Protein AF-A0A1B6LVT3-F1 (afdb_monomer)

Nearest PDB structures (foldseek):
  4bop-assembly1_B  TM=9.487E-01  e=5.115E-05  Homo sapiens
  3tmp-assembly1_A  TM=9.379E-01  e=9.977E-05  Homo sapiens
  3tmp-assembly4_G  TM=9.006E-01  e=7.985E-05  Homo sapiens
  3tmp-assembly2_C  TM=9.333E-01  e=3.591E-04  Homo sapiens
  3by4-assembly1_A  TM=8.698E-01  e=3.650E-02  Saccharomyces cerevisiae

Sequence (118 aa):
MVPTNKSLREPASRGKIWVKPTDQMDLWLDSQGYYRKHTAKDGSCLYRAISEQIFLAQAFHLDVRRQCAEFAHRHPELLSSVSHCSVDEYVDQMKHPHELGGKVELQVMSLMFRKDFL

Mean predicted aligned error: 9.07 Å

pLDDT: mean 87.95, std 16.6, range [41.78, 98.56]

Radius of gyration: 22.03 Å; Cα contacts (8 Å, |Δi|>4): 99; chains: 1; bounding box: 40×33×84 Å

InterPro domains:
  IPR003323 OTU domain [PF02338] (42-115)
  IPR003323 OTU domain [PS50802] (34-118)
  IPR038765 Papain-like cysteine peptidase superfamily [SSF54001] (27-114)
  IPR049769 Protein ovarian tumor locus, ovarian tumor domain [cd22753] (25-118)
  IPR050704 Peptidase C85-like [PTHR12419] (29-117)

Secondary structure (DSSP, 8-state):
-PPP--------------PPP-SHHHHHHHHTT--PPP--SSTTHHHHHHHHHHHS-GGGHHHHHHHHHHHHHH-GGGGTT--SS-HHHHHHHHHSTTSPP-HHHHHHHHHHHT----

Foldseek 3Di:
DDDDDPDDDDPPDPDPPPDPDPDPVQVVQVVVVHGDDDDDPAQQRVLLVVCCVPPVGSPCSLVLLLLLLVQCLVVVVLVVVVPPDDSVVVSVLSNDSRHHDDDSSQVSSCVSVVHDDD

Structure (mmCIF, N/CA/C/O backbone):
data_AF-A0A1B6LVT3-F1
#
_entry.id   AF-A0A1B6LVT3-F1
#
loop_
_atom_site.group_PDB
_atom_site.id
_atom_site.type_symbol
_atom_site.label_atom_id
_atom_site.label_alt_id
_atom_site.label_comp_id
_atom_site.label_asym_id
_atom_site.label_entity_id
_atom_site.label_seq_id
_atom_site.pdbx_PDB_ins_code
_atom_site.Cartn_x
_atom_site.Cartn_y
_atom_site.Cartn_z
_atom_site.occupancy
_atom_site.B_iso_or_equiv
_atom_site.auth_seq_id
_atom_site.auth_comp_id
_atom_site.auth_asym_id
_atom_site.auth_atom_id
_atom_site.pdbx_PDB_model_num
ATOM 1 N N . MET A 1 1 ? 14.620 -19.045 -65.055 1.00 43.09 1 MET A N 1
ATOM 2 C CA . MET A 1 1 ? 13.458 -19.016 -64.140 1.00 43.09 1 MET A CA 1
ATOM 3 C C . MET A 1 1 ? 13.990 -19.155 -62.722 1.00 43.09 1 MET A C 1
ATOM 5 O O . MET A 1 1 ? 14.715 -20.100 -62.454 1.00 43.09 1 MET A O 1
ATOM 9 N N . VAL A 1 2 ? 13.769 -18.136 -61.892 1.00 41.78 2 VAL A N 1
ATOM 10 C CA . VAL A 1 2 ? 14.407 -17.936 -60.578 1.00 41.78 2 VAL A CA 1
ATOM 11 C C . VAL A 1 2 ? 13.735 -18.821 -59.515 1.00 41.78 2 VAL A C 1
ATOM 13 O O . VAL A 1 2 ? 12.504 -18.845 -59.486 1.00 41.78 2 VAL A O 1
ATOM 16 N N . PRO A 1 3 ? 14.476 -19.514 -58.628 1.00 42.16 3 PRO A N 1
ATOM 17 C CA . PRO A 1 3 ? 13.881 -20.238 -57.511 1.00 42.16 3 PRO A CA 1
ATOM 18 C C . PRO A 1 3 ? 13.391 -19.270 -56.429 1.00 42.16 3 PRO A C 1
ATOM 20 O O . PRO A 1 3 ? 14.093 -18.352 -56.007 1.00 42.16 3 PRO A O 1
ATOM 23 N N . THR A 1 4 ? 12.170 -19.505 -55.965 1.00 49.75 4 THR A N 1
ATOM 24 C CA . THR A 1 4 ? 11.521 -18.838 -54.837 1.00 49.75 4 THR A CA 1
ATOM 25 C C . THR A 1 4 ? 12.261 -19.093 -53.525 1.00 49.75 4 THR A C 1
ATOM 27 O O . THR A 1 4 ? 12.293 -20.226 -53.054 1.00 49.75 4 THR A O 1
ATOM 30 N N . ASN A 1 5 ? 12.755 -18.035 -52.879 1.00 44.59 5 ASN A N 1
ATOM 31 C CA . ASN A 1 5 ? 13.116 -18.063 -51.462 1.00 44.59 5 ASN A CA 1
ATOM 32 C C . ASN A 1 5 ? 12.385 -16.928 -50.728 1.00 44.59 5 ASN A C 1
ATOM 34 O O . ASN A 1 5 ? 12.886 -15.809 -50.618 1.00 44.59 5 ASN A O 1
ATOM 38 N N . LYS A 1 6 ? 11.157 -17.192 -50.265 1.00 52.88 6 LYS A N 1
ATOM 39 C CA . LYS A 1 6 ? 10.498 -16.318 -49.287 1.00 52.88 6 LYS A CA 1
ATOM 40 C C . LYS A 1 6 ? 11.051 -16.683 -47.913 1.00 52.88 6 LYS A C 1
ATOM 42 O O . LYS A 1 6 ? 10.522 -17.564 -47.246 1.00 52.88 6 LYS A O 1
ATOM 47 N N . SER A 1 7 ? 12.125 -15.998 -47.526 1.00 47.47 7 SER A N 1
ATOM 48 C CA . SER A 1 7 ? 12.590 -15.954 -46.140 1.00 47.47 7 SER A CA 1
ATOM 49 C C . SER A 1 7 ? 11.429 -15.498 -45.250 1.00 47.47 7 SER A C 1
ATOM 51 O O . SER A 1 7 ? 10.879 -14.406 -45.430 1.00 47.47 7 SER A O 1
ATOM 53 N N . LEU A 1 8 ? 11.002 -16.381 -44.348 1.00 49.91 8 LEU A N 1
ATOM 54 C CA . LEU A 1 8 ? 10.050 -16.072 -43.290 1.00 49.91 8 LEU A CA 1
ATOM 55 C C . LEU A 1 8 ? 10.692 -14.999 -42.407 1.00 49.91 8 LEU A C 1
ATOM 57 O O . LEU A 1 8 ? 11.721 -15.238 -41.783 1.00 49.91 8 LEU A O 1
ATOM 61 N N . ARG A 1 9 ? 10.107 -13.796 -42.388 1.00 47.72 9 ARG A N 1
ATOM 62 C CA . ARG A 1 9 ? 10.527 -12.729 -41.475 1.00 47.72 9 ARG A CA 1
ATOM 63 C C . ARG A 1 9 ? 10.340 -13.212 -40.039 1.00 47.72 9 ARG A C 1
ATOM 65 O O . ARG A 1 9 ? 9.208 -13.424 -39.610 1.00 47.72 9 ARG A O 1
ATOM 72 N N . GLU A 1 10 ? 11.440 -13.342 -39.310 1.00 52.19 10 GLU A N 1
ATOM 73 C CA . GLU A 1 10 ? 11.423 -13.498 -37.859 1.00 52.19 10 GLU A CA 1
ATOM 74 C C . GLU A 1 10 ? 10.727 -12.281 -37.225 1.00 52.19 10 GLU A C 1
ATOM 76 O O . GLU A 1 10 ? 10.950 -11.142 -37.661 1.00 52.19 10 GLU A O 1
ATOM 81 N N . PRO A 1 11 ? 9.861 -12.471 -36.214 1.00 47.53 11 PRO A N 1
ATOM 82 C CA . PRO A 1 11 ? 9.281 -11.345 -35.509 1.00 47.53 11 PRO A CA 1
ATOM 83 C C . PRO A 1 11 ? 10.399 -10.645 -34.736 1.00 47.53 11 PRO A C 1
ATOM 85 O O . PRO A 1 11 ? 10.991 -11.215 -33.823 1.00 47.53 11 PRO A O 1
ATOM 88 N N . ALA A 1 12 ? 10.684 -9.396 -35.107 1.00 50.50 12 ALA A N 1
ATOM 89 C CA . ALA A 1 12 ? 11.593 -8.536 -34.368 1.00 50.50 12 ALA A CA 1
ATOM 90 C C . ALA A 1 12 ? 11.113 -8.446 -32.913 1.00 50.50 12 ALA A C 1
ATOM 92 O O . ALA A 1 12 ? 10.129 -7.758 -32.614 1.00 50.50 12 ALA A O 1
ATOM 93 N N . SER A 1 13 ? 11.797 -9.146 -32.003 1.00 57.66 13 SER A N 1
ATOM 94 C CA . SER A 1 13 ? 11.627 -8.906 -30.582 1.00 57.66 13 SER A CA 1
ATOM 95 C C . SER A 1 13 ? 12.103 -7.475 -30.357 1.00 57.66 13 SER A C 1
ATOM 97 O O . SER A 1 13 ? 13.278 -7.140 -30.506 1.00 57.66 13 SER A O 1
ATOM 99 N N . ARG A 1 14 ? 11.168 -6.566 -30.075 1.00 57.50 14 ARG A N 1
ATOM 100 C CA . ARG A 1 14 ? 11.524 -5.259 -29.522 1.00 57.50 14 ARG A CA 1
ATOM 101 C C . ARG A 1 14 ? 12.017 -5.535 -28.111 1.00 57.50 14 ARG A C 1
ATOM 103 O O . ARG A 1 14 ? 11.257 -5.433 -27.151 1.00 57.50 14 ARG A O 1
ATOM 110 N N . GLY A 1 15 ? 13.256 -6.010 -28.022 1.00 48.31 15 GLY A N 1
ATOM 111 C CA . GLY A 1 15 ? 13.929 -6.319 -26.783 1.00 48.31 15 GLY A CA 1
ATOM 112 C C . GLY A 1 15 ? 13.963 -5.048 -25.964 1.00 48.31 15 GLY A C 1
ATOM 113 O O . GLY A 1 15 ? 14.712 -4.121 -26.267 1.00 48.31 15 GLY A O 1
ATOM 114 N N . LYS A 1 16 ? 13.131 -4.990 -24.923 1.00 56.09 16 LYS A N 1
ATOM 115 C CA . LYS A 1 16 ? 13.463 -4.161 -23.772 1.00 56.09 16 LYS A CA 1
ATOM 116 C C . LYS A 1 16 ? 14.878 -4.576 -23.387 1.00 56.09 16 LYS A C 1
ATOM 118 O O . LYS A 1 16 ? 15.126 -5.766 -23.198 1.00 56.09 16 LYS A O 1
ATOM 123 N N . ILE A 1 17 ? 15.802 -3.623 -23.378 1.00 66.94 17 ILE A N 1
ATOM 124 C CA . ILE A 1 17 ? 17.161 -3.874 -22.914 1.00 66.94 17 ILE A CA 1
ATOM 125 C C . ILE A 1 17 ? 17.015 -4.341 -21.469 1.00 66.94 17 ILE A C 1
ATOM 127 O O . ILE A 1 17 ? 16.625 -3.563 -20.599 1.00 66.94 17 ILE A O 1
ATOM 131 N N . TRP A 1 18 ? 17.253 -5.628 -21.238 1.00 65.62 18 TRP A N 1
ATOM 132 C CA . TRP A 1 18 ? 17.363 -6.174 -19.899 1.00 65.62 18 TRP A CA 1
ATOM 133 C C . TRP A 1 18 ? 18.644 -5.601 -19.307 1.00 65.62 18 TRP A C 1
ATOM 135 O O . TRP A 1 18 ? 19.747 -6.053 -19.609 1.00 65.62 18 TRP A O 1
ATOM 145 N N . VAL A 1 19 ? 18.500 -4.529 -18.533 1.00 71.19 19 VAL A N 1
ATOM 146 C CA . VAL A 1 19 ? 19.605 -3.990 -17.749 1.00 71.19 19 VAL A CA 1
ATOM 147 C C . VAL A 1 19 ? 19.835 -4.971 -16.612 1.00 71.19 19 VAL A C 1
ATOM 149 O O . VAL A 1 19 ? 18.920 -5.243 -15.836 1.00 71.19 19 VAL A O 1
ATOM 152 N N . LYS A 1 20 ? 21.040 -5.539 -16.548 1.00 72.06 20 LYS A N 1
ATOM 153 C CA . LYS A 1 20 ? 21.414 -6.479 -15.492 1.00 72.06 20 LYS A CA 1
ATOM 154 C C . LYS A 1 20 ? 21.200 -5.810 -14.122 1.00 72.06 20 LYS A C 1
ATOM 156 O O . LYS A 1 20 ? 21.740 -4.717 -13.932 1.00 72.06 20 LYS A O 1
ATOM 161 N N . PRO A 1 21 ? 20.458 -6.431 -13.186 1.00 74.31 21 PRO A N 1
ATOM 162 C CA . PRO A 1 21 ? 20.300 -5.905 -11.835 1.00 74.31 21 PRO A CA 1
ATOM 163 C C . PRO A 1 21 ? 21.662 -5.668 -11.176 1.00 74.31 21 PRO A C 1
ATOM 165 O O . PRO A 1 21 ? 22.521 -6.550 -11.189 1.00 74.31 21 PRO A O 1
ATOM 168 N N . THR A 1 22 ? 21.880 -4.473 -10.631 1.00 83.75 22 THR A N 1
ATOM 169 C CA . THR A 1 22 ? 23.114 -4.126 -9.902 1.00 83.75 22 THR A CA 1
ATOM 170 C C . THR A 1 22 ? 22.879 -3.925 -8.408 1.00 83.75 22 THR A C 1
ATOM 172 O O . THR A 1 22 ? 23.816 -4.067 -7.625 1.00 83.75 22 THR A O 1
ATOM 175 N N . ASP A 1 23 ? 21.643 -3.628 -8.001 1.00 93.12 23 ASP A N 1
ATOM 176 C CA . ASP A 1 23 ? 21.242 -3.499 -6.601 1.00 93.12 23 ASP A CA 1
ATOM 177 C C . ASP A 1 23 ? 21.138 -4.878 -5.932 1.00 93.12 23 ASP A C 1
ATOM 179 O O . ASP A 1 23 ? 20.633 -5.829 -6.531 1.00 93.12 23 ASP A O 1
ATOM 183 N N . GLN A 1 24 ? 21.585 -4.997 -4.675 1.00 94.31 24 GLN A N 1
ATOM 184 C CA . GLN A 1 24 ? 21.581 -6.279 -3.952 1.00 94.31 24 GLN A CA 1
ATOM 185 C C . GLN A 1 24 ? 20.173 -6.864 -3.807 1.00 94.31 24 GLN A C 1
ATOM 187 O O . GLN A 1 24 ? 19.999 -8.075 -3.930 1.00 94.31 24 GLN A O 1
ATOM 192 N N . MET A 1 25 ? 19.165 -6.017 -3.577 1.00 94.00 25 MET A N 1
ATOM 193 C CA . MET A 1 25 ? 17.785 -6.483 -3.481 1.00 94.00 25 MET A CA 1
ATOM 194 C C . MET A 1 25 ? 17.248 -6.905 -4.847 1.00 94.00 25 MET A C 1
ATOM 196 O O . MET A 1 25 ? 16.547 -7.906 -4.925 1.00 94.00 25 MET A O 1
ATOM 200 N N . ASP A 1 26 ? 17.592 -6.197 -5.925 1.00 94.69 26 ASP A N 1
ATOM 201 C CA . ASP A 1 26 ? 17.155 -6.596 -7.267 1.00 94.69 26 ASP A CA 1
ATOM 202 C C . ASP A 1 26 ? 17.811 -7.919 -7.701 1.00 94.69 26 ASP A C 1
ATOM 204 O O . ASP A 1 26 ? 17.140 -8.760 -8.288 1.00 94.69 26 ASP A O 1
ATOM 208 N N . LEU A 1 27 ? 19.084 -8.149 -7.349 1.00 95.06 27 LEU A N 1
ATOM 209 C CA . LEU A 1 27 ? 19.760 -9.440 -7.540 1.00 95.06 27 LEU A CA 1
ATOM 210 C C . LEU A 1 27 ? 19.098 -10.563 -6.733 1.00 95.06 27 LEU A C 1
ATOM 212 O O . LEU A 1 27 ? 18.931 -11.674 -7.234 1.00 95.06 27 LEU A O 1
ATOM 216 N N . TRP A 1 28 ? 18.718 -10.286 -5.484 1.00 95.25 28 TRP A N 1
ATOM 217 C CA . TRP A 1 28 ? 18.002 -11.260 -4.668 1.00 95.25 28 TRP A CA 1
ATOM 218 C C . TRP A 1 28 ? 16.620 -11.568 -5.254 1.00 95.25 28 TRP A C 1
ATOM 220 O O . TRP A 1 28 ? 16.302 -12.739 -5.434 1.00 95.25 28 TRP A O 1
ATOM 230 N N . LEU A 1 29 ? 15.835 -10.554 -5.629 1.00 95.06 29 LEU A N 1
ATOM 231 C CA . LEU A 1 29 ? 14.534 -10.735 -6.282 1.00 95.06 29 LEU A CA 1
ATOM 232 C C . LEU A 1 29 ? 14.662 -11.553 -7.572 1.00 95.06 29 LEU A C 1
ATOM 234 O O . LEU A 1 29 ? 13.896 -12.495 -7.755 1.00 95.06 29 LEU A O 1
ATOM 238 N N . ASP A 1 30 ? 15.663 -11.258 -8.404 1.00 94.56 30 ASP A N 1
ATOM 239 C CA . ASP A 1 30 ? 15.948 -12.004 -9.635 1.00 94.56 30 ASP A CA 1
ATOM 240 C C . ASP A 1 30 ? 16.255 -13.480 -9.337 1.00 94.56 30 ASP A C 1
ATOM 242 O O . ASP A 1 30 ? 15.685 -14.372 -9.963 1.00 94.56 30 ASP A O 1
ATOM 246 N N . SER A 1 31 ? 17.043 -13.761 -8.287 1.00 95.69 31 SER A N 1
ATOM 247 C CA . SER A 1 31 ? 17.303 -15.139 -7.832 1.00 95.69 31 SER A CA 1
ATOM 248 C C . SER A 1 31 ? 16.042 -15.897 -7.393 1.00 95.69 31 SER A C 1
ATOM 250 O O . SER A 1 31 ? 16.035 -17.127 -7.396 1.00 95.69 31 SER A O 1
ATOM 252 N N . GLN A 1 32 ? 14.983 -15.174 -7.015 1.00 96.50 32 GLN A N 1
ATOM 253 C CA . GLN A 1 32 ? 13.679 -15.722 -6.634 1.00 96.50 32 GLN A CA 1
ATOM 254 C C . GLN A 1 32 ? 12.668 -15.725 -7.800 1.00 96.50 32 GLN A C 1
ATOM 256 O O . GLN A 1 32 ? 11.525 -16.136 -7.613 1.00 96.50 32 GLN A O 1
ATOM 261 N N . GLY A 1 33 ? 13.057 -15.273 -9.000 1.00 95.06 33 GLY A N 1
ATOM 262 C CA . GLY A 1 33 ? 12.173 -15.155 -10.166 1.00 95.06 33 GLY A CA 1
ATOM 263 C C . GLY A 1 33 ? 11.264 -13.919 -10.156 1.00 95.06 33 GLY A C 1
ATOM 264 O O . GLY A 1 33 ? 10.287 -13.866 -10.905 1.00 95.06 33 GLY A O 1
ATOM 265 N N . TYR A 1 34 ? 11.572 -12.925 -9.322 1.00 94.75 34 TYR A N 1
ATOM 266 C CA . TYR A 1 34 ? 10.851 -11.658 -9.216 1.00 94.75 34 TYR A CA 1
ATOM 267 C C . TYR A 1 34 ? 11.659 -10.493 -9.793 1.00 94.75 34 TYR A C 1
ATOM 269 O O . TYR A 1 34 ? 12.856 -10.581 -10.043 1.00 94.75 34 TYR A O 1
ATOM 277 N N . TYR A 1 35 ? 10.999 -9.349 -9.963 1.00 93.56 35 TYR A N 1
ATOM 278 C CA . TYR A 1 35 ? 11.656 -8.085 -10.281 1.00 93.56 35 TYR A CA 1
ATOM 279 C C . TYR A 1 35 ? 10.992 -6.943 -9.511 1.00 93.56 35 TYR A C 1
ATOM 281 O O . TYR A 1 35 ? 9.812 -7.004 -9.157 1.00 93.56 35 TYR A O 1
ATOM 289 N N . ARG A 1 36 ? 11.736 -5.862 -9.279 1.00 93.12 36 ARG A N 1
ATOM 290 C CA . ARG A 1 36 ? 11.208 -4.658 -8.637 1.00 93.12 36 ARG A CA 1
ATOM 291 C C . ARG A 1 36 ? 10.541 -3.752 -9.670 1.00 93.12 36 ARG A C 1
ATOM 293 O O . ARG A 1 36 ? 11.184 -3.278 -10.606 1.00 93.12 36 ARG A O 1
ATOM 300 N N . LYS A 1 37 ? 9.259 -3.437 -9.474 1.00 93.81 37 LYS A N 1
ATOM 301 C CA . LYS A 1 37 ? 8.585 -2.359 -10.214 1.00 93.81 37 LYS A CA 1
ATOM 302 C C . LYS A 1 37 ? 8.649 -1.064 -9.411 1.00 93.81 37 LYS A C 1
ATOM 304 O O . LYS A 1 37 ? 8.181 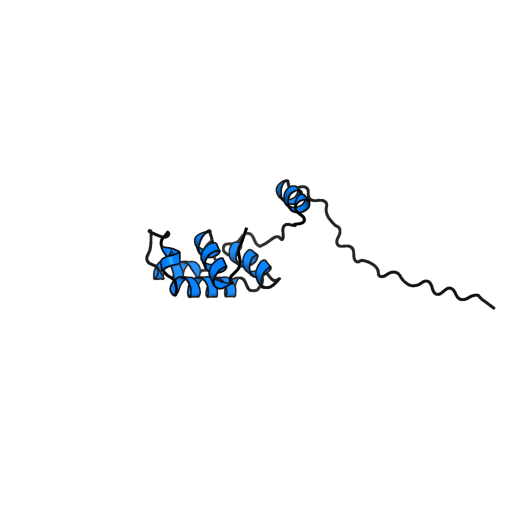-1.007 -8.278 1.00 93.81 37 LYS A O 1
ATOM 309 N N . HIS A 1 38 ? 9.216 -0.016 -10.002 1.00 94.12 38 HIS A N 1
ATOM 310 C CA . HIS A 1 38 ? 9.295 1.287 -9.347 1.00 94.12 38 HIS A CA 1
ATOM 311 C C . HIS A 1 38 ? 7.913 1.930 -9.183 1.00 94.12 38 HIS A C 1
ATOM 313 O O . HIS A 1 38 ? 7.092 1.926 -10.103 1.00 94.12 38 HIS A O 1
ATOM 319 N N . THR A 1 39 ? 7.696 2.533 -8.019 1.00 95.25 39 THR A N 1
ATOM 320 C CA . THR A 1 39 ? 6.568 3.413 -7.702 1.00 95.25 39 THR A CA 1
ATOM 321 C C . THR A 1 39 ? 7.090 4.822 -7.415 1.00 95.25 39 THR A C 1
ATOM 323 O O . THR A 1 39 ? 8.284 5.022 -7.164 1.00 95.25 39 THR A O 1
ATOM 326 N N . ALA 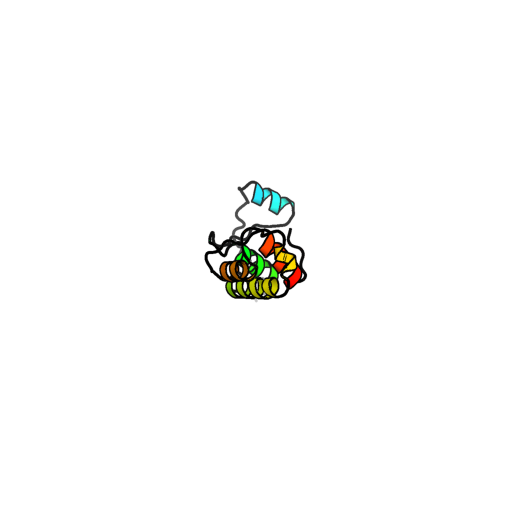A 1 40 ? 6.208 5.822 -7.465 1.00 94.81 40 ALA A N 1
ATOM 327 C CA . ALA A 1 40 ? 6.556 7.156 -6.989 1.00 94.81 40 ALA A CA 1
ATOM 328 C C . ALA A 1 40 ? 6.897 7.115 -5.487 1.00 94.81 40 ALA A C 1
ATOM 330 O O . ALA A 1 40 ? 6.237 6.422 -4.713 1.00 94.81 40 ALA A O 1
ATOM 331 N N . LYS A 1 41 ? 7.918 7.875 -5.077 1.00 93.75 41 LYS A N 1
ATOM 332 C CA . LYS A 1 41 ? 8.354 8.001 -3.677 1.00 93.75 41 LYS A CA 1
ATOM 333 C C . LYS A 1 41 ? 7.543 9.091 -2.963 1.00 93.75 41 LYS A C 1
ATOM 335 O O . LYS A 1 41 ? 8.092 10.118 -2.580 1.00 93.75 41 LYS A O 1
ATOM 340 N N . ASP A 1 42 ? 6.231 8.892 -2.873 1.00 95.56 42 ASP A N 1
ATOM 341 C CA . ASP A 1 42 ? 5.271 9.832 -2.285 1.00 95.56 42 ASP A CA 1
ATOM 342 C C . ASP A 1 42 ? 4.442 9.183 -1.160 1.00 95.56 42 ASP A C 1
ATOM 344 O O . ASP A 1 42 ? 4.560 7.985 -0.895 1.00 95.56 42 ASP A O 1
ATOM 348 N N . GLY A 1 43 ? 3.575 9.974 -0.515 1.00 94.69 43 GLY A N 1
ATOM 349 C CA . GLY A 1 43 ? 2.644 9.509 0.525 1.00 94.69 43 GLY A CA 1
ATOM 350 C C . GLY A 1 43 ? 1.727 8.361 0.085 1.00 94.69 43 GLY A C 1
ATOM 351 O O . GLY A 1 43 ? 1.167 7.643 0.904 1.00 94.69 43 GLY A O 1
ATOM 352 N N . SER A 1 44 ? 1.584 8.140 -1.223 1.00 97.00 44 SER A N 1
ATOM 353 C CA . SER A 1 44 ? 0.720 7.116 -1.799 1.00 97.00 44 SER A CA 1
ATOM 354 C C . SER A 1 44 ? 1.474 5.879 -2.297 1.00 97.00 44 SER A C 1
ATOM 356 O O . SER A 1 44 ? 0.861 5.016 -2.928 1.00 97.00 44 SER A O 1
ATOM 358 N N . CYS A 1 45 ? 2.774 5.749 -2.018 1.00 97.31 45 CYS A N 1
ATOM 359 C CA . CYS A 1 45 ? 3.618 4.683 -2.561 1.00 97.31 45 CYS A CA 1
ATOM 360 C C . CYS A 1 45 ? 3.117 3.265 -2.228 1.00 97.31 45 CYS A C 1
ATOM 362 O O . CYS A 1 45 ? 3.114 2.409 -3.117 1.00 97.31 45 CYS A O 1
ATOM 364 N N . LEU A 1 46 ? 2.611 3.035 -1.007 1.00 97.81 46 LEU A N 1
ATOM 365 C CA . LEU A 1 46 ? 2.004 1.760 -0.613 1.00 97.81 46 LEU A CA 1
ATOM 366 C C . LEU A 1 46 ? 0.781 1.449 -1.483 1.00 97.81 46 LEU A C 1
ATOM 368 O O . LEU A 1 46 ? 0.700 0.394 -2.104 1.00 97.81 46 LEU A O 1
ATOM 372 N N . TYR A 1 47 ? -0.143 2.401 -1.598 1.00 98.38 47 TYR A N 1
ATOM 373 C CA . TYR A 1 47 ? -1.358 2.241 -2.397 1.00 98.38 47 TYR A CA 1
ATOM 374 C C . TYR A 1 47 ? -1.056 2.058 -3.888 1.00 98.38 47 TYR A C 1
ATOM 376 O O . TYR A 1 47 ? -1.761 1.314 -4.565 1.00 98.38 47 TYR A O 1
ATOM 384 N N . ARG A 1 48 ? 0.011 2.680 -4.411 1.00 98.44 48 ARG A N 1
ATOM 385 C CA . ARG A 1 48 ? 0.495 2.434 -5.780 1.00 98.44 48 ARG A CA 1
ATOM 386 C C . ARG A 1 48 ? 0.995 1.004 -5.948 1.00 98.44 48 ARG A C 1
ATOM 388 O O . ARG A 1 48 ? 0.658 0.380 -6.950 1.00 98.44 48 ARG A O 1
ATOM 395 N N . ALA A 1 49 ? 1.761 0.486 -4.987 1.00 98.00 49 ALA A N 1
ATOM 396 C CA . ALA A 1 49 ? 2.248 -0.891 -5.021 1.00 98.00 49 ALA A CA 1
ATOM 397 C C . ALA A 1 49 ? 1.085 -1.895 -4.984 1.00 98.00 49 ALA A C 1
ATOM 399 O O . ALA A 1 49 ? 1.043 -2.809 -5.801 1.00 98.00 49 ALA A O 1
ATOM 400 N N . ILE A 1 50 ? 0.093 -1.676 -4.119 1.00 98.12 50 ILE A N 1
ATOM 401 C CA . ILE A 1 50 ? -1.097 -2.535 -4.042 1.00 98.12 50 ILE A CA 1
ATOM 402 C C . ILE A 1 50 ? -1.950 -2.428 -5.307 1.00 98.12 50 ILE A C 1
ATOM 404 O O . ILE A 1 50 ? -2.329 -3.446 -5.878 1.00 98.12 50 ILE A O 1
ATOM 408 N N . SER A 1 51 ? -2.198 -1.213 -5.802 1.00 98.38 51 SER A N 1
ATOM 409 C CA . SER A 1 51 ? -2.928 -0.992 -7.057 1.00 98.38 51 SER A CA 1
ATOM 410 C C . SER A 1 51 ? -2.271 -1.726 -8.226 1.00 98.38 51 SER A C 1
ATOM 412 O O . SER A 1 51 ? -2.951 -2.326 -9.052 1.00 98.38 51 SER A O 1
ATOM 414 N N . GLU A 1 52 ? -0.941 -1.722 -8.279 1.00 97.75 52 GLU A N 1
ATOM 415 C CA . GLU A 1 52 ? -0.184 -2.460 -9.281 1.00 97.75 52 GLU A CA 1
ATOM 416 C C . GLU A 1 52 ? -0.382 -3.977 -9.165 1.00 97.75 52 GLU A C 1
ATOM 418 O O . GLU A 1 52 ? -0.606 -4.627 -10.179 1.00 97.75 52 GLU A O 1
ATOM 423 N N . GLN A 1 53 ? -0.350 -4.545 -7.957 1.00 96.69 53 GLN A N 1
ATOM 424 C CA . GLN A 1 53 ? -0.529 -5.990 -7.770 1.00 96.69 53 GLN A CA 1
ATOM 425 C C . GLN A 1 53 ? -1.964 -6.459 -8.045 1.00 96.69 53 GLN A C 1
ATOM 427 O O . GLN A 1 53 ? -2.167 -7.564 -8.542 1.00 96.69 53 GLN A O 1
ATOM 432 N N . ILE A 1 54 ? -2.965 -5.630 -7.739 1.00 97.81 54 ILE A N 1
ATOM 433 C CA . ILE A 1 54 ? -4.379 -5.994 -7.899 1.00 97.81 54 ILE A CA 1
ATOM 434 C C . ILE A 1 54 ? -4.890 -5.701 -9.315 1.00 97.81 54 ILE A C 1
ATOM 436 O O . ILE A 1 54 ? -5.623 -6.509 -9.884 1.00 97.81 54 ILE A O 1
ATOM 440 N N . PHE A 1 55 ? -4.511 -4.560 -9.893 1.00 97.56 55 PHE A N 1
ATOM 441 C CA . PHE A 1 55 ? -5.080 -4.053 -11.148 1.00 97.56 55 PHE A CA 1
ATOM 442 C C . PHE A 1 55 ? -4.073 -3.966 -12.297 1.00 97.56 55 PHE A C 1
ATOM 444 O O . PHE A 1 55 ? -4.425 -3.476 -13.369 1.00 97.56 55 PHE A O 1
ATOM 451 N N . LEU A 1 56 ? -2.819 -4.391 -12.092 1.00 96.88 56 LEU A N 1
ATOM 452 C CA . LEU A 1 56 ? -1.725 -4.258 -13.068 1.00 96.88 56 LEU A CA 1
ATOM 453 C C . LEU A 1 56 ? -1.480 -2.799 -13.507 1.00 96.88 56 LEU A C 1
ATOM 455 O O . LEU A 1 56 ? -0.943 -2.535 -14.586 1.00 96.88 56 LEU A O 1
ATOM 459 N N . ALA A 1 57 ? -1.895 -1.839 -12.671 1.00 97.62 57 ALA A N 1
ATOM 460 C CA . ALA A 1 57 ? -1.766 -0.412 -12.922 1.00 97.62 57 ALA A CA 1
ATOM 461 C C . ALA A 1 57 ? -1.704 0.388 -11.615 1.00 97.62 57 ALA A C 1
ATOM 463 O O . ALA A 1 57 ? -2.581 0.272 -10.763 1.00 97.62 57 ALA A O 1
ATOM 464 N N . GLN A 1 58 ? -0.729 1.294 -11.490 1.00 98.19 58 GLN A N 1
ATOM 465 C CA . GLN A 1 58 ? -0.619 2.213 -10.342 1.00 98.19 58 GLN A CA 1
ATOM 466 C C . GLN A 1 58 ? -1.678 3.327 -10.336 1.00 98.19 58 GLN A C 1
ATOM 468 O O . GLN A 1 58 ? -1.791 4.037 -9.341 1.00 98.19 58 GLN A O 1
ATOM 473 N N . ALA A 1 59 ? -2.417 3.524 -11.434 1.00 97.94 59 ALA A N 1
ATOM 474 C CA . ALA A 1 59 ? -3.331 4.656 -11.620 1.00 97.94 59 ALA A CA 1
ATOM 475 C C . ALA A 1 59 ? -4.508 4.665 -10.628 1.00 97.94 59 ALA A C 1
ATOM 477 O O . ALA A 1 59 ? -4.990 5.736 -10.273 1.00 97.94 59 ALA A O 1
ATOM 478 N N . PHE A 1 60 ? -4.917 3.498 -10.126 1.00 98.25 60 PHE A N 1
ATOM 479 C CA . PHE A 1 60 ? -6.060 3.357 -9.218 1.00 98.25 60 PHE A CA 1
ATOM 480 C C . PHE A 1 60 ? -5.699 3.557 -7.737 1.00 98.25 60 PHE A C 1
ATOM 482 O O . PHE A 1 60 ? -6.519 3.306 -6.859 1.00 98.25 60 PHE A O 1
ATOM 489 N N . HIS A 1 61 ? -4.489 4.032 -7.420 1.00 98.25 61 HIS A N 1
ATOM 490 C CA . HIS A 1 61 ? -4.016 4.162 -6.037 1.00 98.25 61 HIS A CA 1
ATOM 491 C C . HIS A 1 61 ? -4.910 5.041 -5.139 1.00 98.25 61 HIS A C 1
ATOM 493 O O . HIS A 1 61 ? -5.024 4.765 -3.947 1.00 98.25 61 HIS A O 1
ATOM 499 N N . LEU A 1 62 ? -5.563 6.076 -5.685 1.00 97.94 62 LEU A N 1
ATOM 500 C CA . LEU A 1 62 ? -6.509 6.907 -4.926 1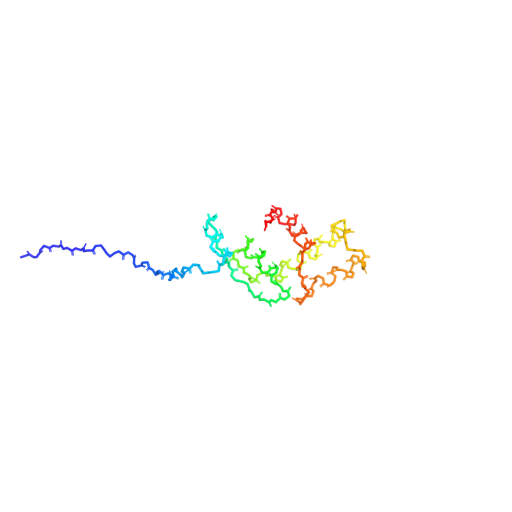.00 97.94 62 LEU A CA 1
ATOM 501 C C . LEU A 1 62 ? -7.807 6.155 -4.611 1.00 97.94 62 LEU A C 1
ATOM 503 O O . LEU A 1 62 ? -8.317 6.257 -3.497 1.00 97.94 62 LEU A O 1
ATOM 507 N N . ASP A 1 63 ? -8.313 5.358 -5.555 1.00 98.25 63 ASP A N 1
ATOM 508 C CA . ASP A 1 63 ? -9.481 4.506 -5.326 1.00 98.25 63 ASP A CA 1
ATOM 509 C C . ASP A 1 63 ? -9.173 3.391 -4.325 1.00 98.25 63 ASP A C 1
ATOM 511 O O . ASP A 1 63 ? -10.020 3.065 -3.495 1.00 98.25 63 ASP A O 1
ATOM 515 N N . VAL A 1 64 ? -7.961 2.825 -4.370 1.00 98.38 64 VAL A N 1
ATOM 516 C CA . VAL A 1 64 ? -7.487 1.853 -3.374 1.00 98.38 64 VAL A CA 1
ATOM 517 C C . VAL A 1 64 ? -7.419 2.493 -1.990 1.00 98.38 64 VAL A C 1
ATOM 519 O O . VAL A 1 64 ? -7.919 1.907 -1.034 1.00 98.38 64 VAL A O 1
ATOM 522 N N . ARG A 1 65 ? -6.864 3.708 -1.874 1.00 98.56 65 ARG A N 1
ATOM 523 C CA . ARG A 1 65 ? -6.818 4.458 -0.608 1.00 98.56 65 ARG A CA 1
ATOM 524 C C . ARG A 1 65 ? -8.215 4.702 -0.044 1.00 98.56 65 ARG A C 1
ATOM 526 O O . ARG A 1 65 ? -8.456 4.409 1.123 1.00 98.56 65 ARG A O 1
ATOM 533 N N . ARG A 1 66 ? -9.139 5.201 -0.871 1.00 98.25 66 ARG A N 1
ATOM 534 C CA . ARG A 1 66 ? -10.529 5.447 -0.460 1.00 98.25 66 ARG A CA 1
ATOM 535 C C . ARG A 1 66 ? -11.189 4.167 0.055 1.00 98.25 66 ARG A C 1
ATOM 537 O O . ARG A 1 66 ? -11.725 4.166 1.156 1.00 98.25 66 ARG A O 1
ATOM 544 N N . GLN A 1 67 ? -11.100 3.078 -0.710 1.00 98.38 67 GLN A N 1
ATOM 545 C CA . GLN A 1 67 ? -11.689 1.793 -0.324 1.00 98.38 67 GLN A CA 1
ATOM 546 C C . GLN A 1 67 ? -11.059 1.232 0.955 1.00 98.38 67 GLN A C 1
ATOM 548 O O . GLN A 1 67 ? -11.781 0.716 1.801 1.00 98.38 67 GLN A O 1
ATOM 553 N N . CYS A 1 68 ? -9.741 1.381 1.12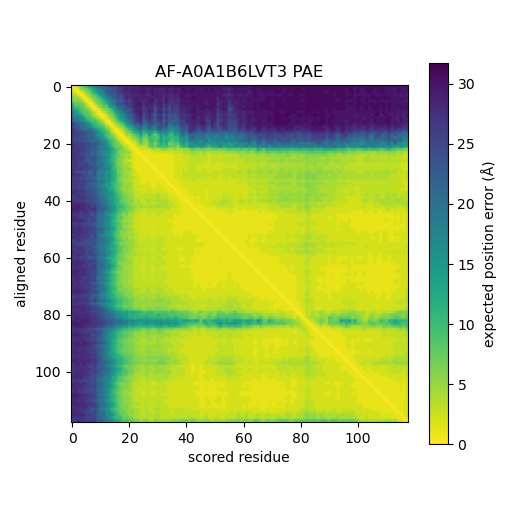8 1.00 98.44 68 CYS A N 1
ATOM 554 C CA . CYS A 1 68 ? -9.038 0.998 2.352 1.00 98.44 68 CYS A CA 1
ATOM 555 C C . CYS A 1 68 ? -9.622 1.727 3.574 1.00 98.44 68 CYS A C 1
ATOM 557 O O . CYS A 1 68 ? -10.024 1.078 4.536 1.00 98.44 68 CYS A O 1
ATOM 559 N N . ALA A 1 69 ? -9.763 3.055 3.509 1.00 97.94 69 ALA A N 1
ATOM 560 C CA . ALA A 1 69 ? -10.348 3.852 4.589 1.00 97.94 69 ALA A CA 1
ATOM 561 C C . ALA A 1 69 ? -11.814 3.466 4.883 1.00 97.94 69 ALA A C 1
ATOM 563 O O . ALA A 1 69 ? -12.194 3.284 6.037 1.00 97.94 69 ALA A O 1
ATOM 564 N N . GLU A 1 70 ? -12.639 3.271 3.849 1.00 98.25 70 GLU A N 1
ATOM 565 C CA . GLU A 1 70 ? -14.037 2.831 3.994 1.00 98.25 70 GLU A CA 1
ATOM 566 C C . GLU A 1 70 ? -14.163 1.407 4.559 1.00 98.25 70 GLU A C 1
ATOM 568 O O . GLU A 1 70 ? -15.124 1.080 5.262 1.00 98.25 70 GL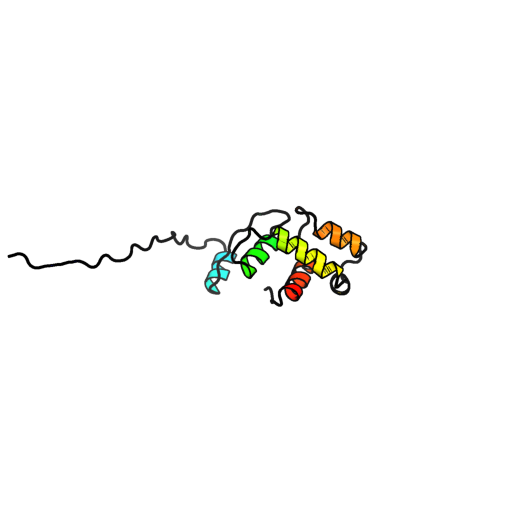U A O 1
ATOM 573 N N . PHE A 1 71 ? -13.223 0.521 4.230 1.00 98.44 71 PHE A N 1
ATOM 574 C CA . PHE A 1 71 ? -13.182 -0.826 4.784 1.00 98.44 71 PHE A CA 1
ATOM 575 C C . PHE A 1 71 ? -12.758 -0.798 6.251 1.00 98.44 71 PHE A C 1
ATOM 577 O O . PHE A 1 71 ? -13.428 -1.427 7.065 1.00 98.44 71 PHE A O 1
ATOM 584 N N . ALA A 1 72 ? -11.719 -0.032 6.590 1.00 97.50 72 ALA A N 1
ATOM 585 C CA . ALA A 1 72 ? -11.250 0.153 7.961 1.00 97.50 72 ALA A CA 1
ATOM 586 C C . ALA A 1 72 ? -12.340 0.737 8.870 1.00 97.50 72 ALA A C 1
ATOM 588 O O . ALA A 1 72 ? -12.567 0.232 9.963 1.00 97.50 72 ALA A O 1
ATOM 589 N N . HIS A 1 73 ? -13.087 1.735 8.390 1.00 97.12 73 HIS A N 1
ATOM 590 C CA . HIS A 1 73 ? -14.194 2.329 9.145 1.00 97.12 73 HIS A CA 1
ATOM 591 C C . HIS A 1 73 ? -15.306 1.320 9.480 1.00 97.12 73 HIS A C 1
ATOM 593 O O . HIS A 1 73 ? -15.904 1.381 10.549 1.00 97.12 73 HIS A O 1
ATOM 599 N N . ARG A 1 74 ? -15.570 0.358 8.584 1.00 97.88 74 ARG A N 1
ATOM 600 C CA . ARG A 1 74 ? -16.550 -0.721 8.813 1.00 97.88 74 ARG A CA 1
ATOM 601 C C . ARG A 1 74 ? -16.024 -1.856 9.697 1.00 97.88 74 ARG A C 1
ATOM 603 O O . ARG A 1 74 ? -16.826 -2.678 10.127 1.00 97.88 74 ARG A O 1
ATOM 610 N N . HIS A 1 75 ? -14.716 -1.895 9.943 1.00 96.75 75 HIS A N 1
ATOM 611 C CA . HIS A 1 75 ? -14.020 -2.948 10.685 1.00 96.75 75 HIS A CA 1
ATOM 612 C C . HIS A 1 75 ? -13.053 -2.321 11.706 1.00 96.75 75 HIS A C 1
ATOM 614 O O . HIS A 1 75 ? -11.830 -2.468 11.585 1.00 96.75 75 HIS A O 1
ATOM 620 N N . PRO A 1 76 ? -13.570 -1.565 12.695 1.00 94.69 76 PRO A N 1
ATOM 621 C CA . PRO A 1 76 ? -12.746 -0.826 13.652 1.00 94.69 76 PRO A CA 1
ATOM 622 C C . PRO A 1 76 ? -11.817 -1.727 14.478 1.00 94.69 76 PRO A C 1
ATOM 624 O O . PRO A 1 76 ? -10.784 -1.268 14.959 1.00 94.69 76 PRO A O 1
ATOM 627 N N . GLU A 1 77 ? -12.125 -3.018 14.616 1.00 94.50 77 GLU A N 1
ATOM 628 C CA . GLU A 1 77 ? -11.262 -4.005 15.266 1.00 94.50 77 GLU A CA 1
ATOM 629 C C . GLU A 1 77 ? -9.881 -4.131 14.600 1.00 94.50 77 GLU A C 1
ATOM 631 O O . GLU A 1 77 ? -8.892 -4.429 15.277 1.00 94.50 77 GLU A O 1
ATOM 636 N N . LEU A 1 78 ? -9.787 -3.839 13.297 1.00 93.88 78 LEU A N 1
ATOM 637 C CA . LEU A 1 78 ? -8.529 -3.834 12.543 1.00 93.88 78 LEU A CA 1
ATOM 638 C C . LEU A 1 78 ? -7.631 -2.648 12.904 1.00 93.88 78 LEU A C 1
ATOM 640 O O . LEU A 1 78 ? -6.430 -2.684 12.649 1.00 93.88 78 LEU A O 1
ATOM 644 N N . LEU A 1 79 ? -8.202 -1.613 13.519 1.00 93.38 79 LEU A N 1
ATOM 645 C CA . LEU A 1 79 ? -7.496 -0.416 13.969 1.00 93.38 79 LEU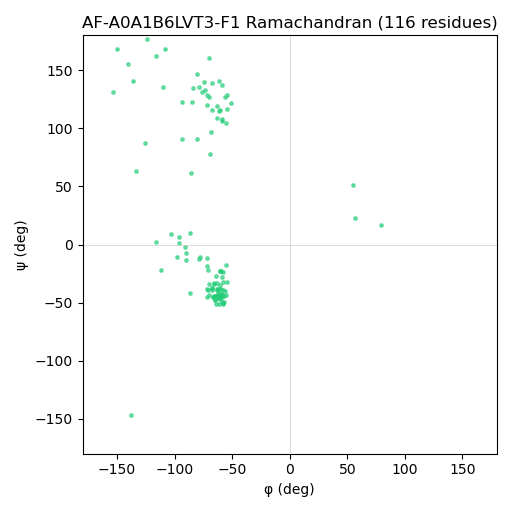 A CA 1
ATOM 646 C C . LEU A 1 79 ? -7.108 -0.496 15.450 1.00 93.38 79 LEU A C 1
ATOM 648 O O . LEU A 1 79 ? -6.589 0.468 15.999 1.00 93.38 79 LEU A O 1
ATOM 652 N N . SER A 1 80 ? -7.312 -1.641 16.107 1.00 88.19 80 SER A N 1
ATOM 653 C CA . SER A 1 80 ? -7.056 -1.823 17.546 1.00 88.19 80 SER A CA 1
ATOM 654 C C . SER A 1 80 ? -5.613 -1.537 17.982 1.00 88.19 80 SER A C 1
ATOM 656 O O . SER A 1 80 ? -5.382 -1.193 19.140 1.00 88.19 80 SER A O 1
ATOM 658 N N . SER A 1 81 ? -4.634 -1.635 17.075 1.00 87.50 81 SER A N 1
ATOM 659 C CA . SER A 1 81 ? -3.241 -1.258 17.350 1.00 87.50 81 SER A CA 1
ATOM 660 C C . SER A 1 81 ? -2.983 0.252 17.318 1.00 87.50 81 SER A C 1
ATOM 662 O O . SER A 1 81 ? -1.896 0.691 17.687 1.00 87.50 81 SER A O 1
ATOM 664 N N . VAL A 1 82 ? -3.943 1.048 16.850 1.00 83.50 82 VAL A N 1
ATOM 665 C CA . VAL A 1 82 ? -3.849 2.505 16.760 1.00 83.50 82 VAL A CA 1
ATOM 666 C C . VAL A 1 82 ? -4.463 3.101 18.028 1.00 83.50 82 VAL A C 1
ATOM 668 O O . VAL A 1 82 ? -5.660 3.342 18.106 1.00 83.50 82 VAL A O 1
ATOM 671 N N . SER A 1 83 ? -3.646 3.311 19.063 1.00 73.38 83 SER A N 1
ATOM 672 C CA . SER A 1 83 ? -4.121 3.770 20.382 1.00 73.38 83 SER A CA 1
ATOM 673 C C . SER A 1 83 ? -4.130 5.292 20.570 1.00 73.38 83 SER A C 1
ATOM 675 O O . SER A 1 83 ? -4.469 5.769 21.650 1.00 73.38 83 SER A O 1
ATOM 677 N N . HIS A 1 84 ? -3.676 6.061 19.578 1.00 86.44 84 HIS A N 1
ATOM 678 C CA . HIS A 1 84 ? -3.388 7.493 19.738 1.00 86.44 84 HIS A CA 1
ATOM 679 C C . HIS A 1 84 ? -4.508 8.429 19.264 1.00 86.44 84 HIS A C 1
ATOM 681 O O . HIS A 1 84 ? -4.440 9.624 19.544 1.00 86.44 84 HIS A O 1
ATOM 687 N N . CYS A 1 85 ? -5.518 7.914 18.566 1.00 88.94 85 CYS A N 1
ATOM 688 C CA . CYS A 1 85 ? -6.664 8.679 18.081 1.00 88.94 85 CYS A CA 1
ATOM 689 C C . CYS A 1 85 ? -7.914 7.794 18.006 1.00 88.94 85 CYS A C 1
ATOM 691 O O . CYS A 1 85 ? -7.844 6.572 18.159 1.00 88.94 85 CYS A O 1
ATOM 693 N N . SER A 1 86 ? -9.070 8.421 17.807 1.00 93.50 86 SER A N 1
ATOM 694 C CA . SER A 1 86 ? -10.312 7.706 17.521 1.00 93.50 86 SER A CA 1
ATOM 695 C C . SER A 1 86 ? -10.287 7.068 16.127 1.00 93.50 86 SER A C 1
ATOM 697 O O . SER A 1 86 ? -9.524 7.468 15.246 1.00 93.50 86 SER A O 1
ATOM 699 N N . VAL A 1 87 ? -11.164 6.082 15.908 1.00 93.56 87 VAL A N 1
ATOM 700 C CA . VAL A 1 87 ? -11.329 5.426 14.599 1.00 93.56 87 VAL A CA 1
ATOM 701 C C . VAL A 1 87 ? -11.641 6.442 13.502 1.00 93.56 87 VAL A C 1
ATOM 703 O O . VAL A 1 87 ? -11.058 6.363 12.425 1.00 93.56 87 VAL A O 1
ATOM 706 N N . ASP A 1 88 ? -12.527 7.400 13.772 1.00 95.31 88 ASP A N 1
ATOM 707 C CA . ASP A 1 88 ? -12.944 8.394 12.781 1.00 95.31 88 ASP A CA 1
ATOM 708 C C . ASP A 1 88 ? -11.792 9.325 12.398 1.00 95.31 88 ASP A C 1
ATOM 710 O O . ASP A 1 88 ? -11.531 9.524 11.212 1.00 95.31 88 ASP A O 1
ATOM 714 N N . GLU A 1 89 ? -11.038 9.814 13.387 1.00 95.25 89 GLU A N 1
ATOM 715 C CA . GLU A 1 89 ? -9.842 10.629 13.148 1.00 95.25 89 GLU A CA 1
ATOM 716 C C . GLU A 1 89 ? -8.797 9.865 12.328 1.00 95.25 89 GLU A C 1
ATOM 718 O O . GLU A 1 89 ? -8.213 10.424 11.399 1.00 95.25 89 GLU A O 1
ATOM 723 N N . TYR A 1 90 ? -8.577 8.583 12.636 1.00 95.69 90 TYR A N 1
ATOM 724 C CA . TYR A 1 90 ? -7.637 7.756 11.886 1.00 95.69 90 TYR A CA 1
ATOM 725 C C . TYR A 1 90 ? -8.092 7.538 10.440 1.00 95.69 90 TYR A C 1
ATOM 727 O O . TYR A 1 90 ? -7.326 7.734 9.498 1.00 95.69 90 TYR A O 1
ATOM 735 N N . VAL A 1 91 ? -9.359 7.172 10.243 1.00 96.19 91 VAL A N 1
ATOM 736 C CA . VAL A 1 91 ? -9.944 6.944 8.915 1.00 96.19 91 VAL A CA 1
ATOM 737 C C . VAL A 1 91 ? -9.906 8.214 8.067 1.00 96.19 91 VAL A C 1
ATOM 739 O O . VAL A 1 91 ? -9.650 8.140 6.862 1.00 96.19 91 VAL A O 1
ATOM 742 N N . ASP A 1 92 ? -10.143 9.381 8.661 1.00 95.69 92 ASP A N 1
ATOM 743 C CA . ASP A 1 92 ? -10.045 10.650 7.947 1.00 95.69 92 ASP A CA 1
ATOM 744 C C . ASP A 1 92 ? -8.601 10.969 7.546 1.00 95.69 92 ASP A C 1
ATOM 746 O O . ASP A 1 92 ? -8.370 11.365 6.399 1.00 95.69 92 ASP A O 1
ATOM 750 N N . GLN A 1 93 ? -7.620 10.673 8.406 1.00 95.12 93 GLN A N 1
ATOM 751 C CA . GLN A 1 93 ? -6.202 10.766 8.047 1.00 95.12 93 GLN A CA 1
ATOM 752 C C . GLN A 1 93 ? -5.842 9.839 6.881 1.00 95.12 93 GLN A C 1
ATOM 754 O O . GLN A 1 93 ? -5.229 10.283 5.906 1.00 95.12 93 GLN A O 1
ATOM 759 N N . MET A 1 94 ? -6.295 8.580 6.908 1.00 95.56 94 MET A N 1
ATOM 760 C CA . MET A 1 94 ? -6.041 7.605 5.838 1.00 95.56 94 MET A CA 1
ATOM 761 C C . MET A 1 94 ? -6.482 8.112 4.454 1.00 95.56 94 MET A C 1
ATOM 763 O O . MET A 1 94 ? -5.856 7.772 3.445 1.00 95.56 94 MET A O 1
ATOM 767 N N . LYS A 1 95 ? -7.537 8.937 4.374 1.00 95.19 95 LYS A N 1
ATOM 768 C CA . LYS A 1 95 ? -8.046 9.494 3.106 1.00 95.19 95 LYS A CA 1
ATOM 769 C C . LYS A 1 95 ? -7.115 10.546 2.496 1.00 95.19 95 LYS A C 1
ATOM 771 O O . LYS A 1 95 ? -7.187 10.775 1.286 1.00 95.19 95 LYS A O 1
ATOM 776 N N . HIS A 1 96 ? -6.235 11.177 3.273 1.00 95.06 96 HIS A N 1
ATOM 777 C CA . HIS A 1 96 ? -5.357 12.231 2.768 1.00 95.06 96 HIS A CA 1
ATOM 778 C C . HIS A 1 96 ? -4.274 11.669 1.826 1.00 95.06 96 HIS A C 1
ATOM 780 O O . HIS A 1 96 ? -3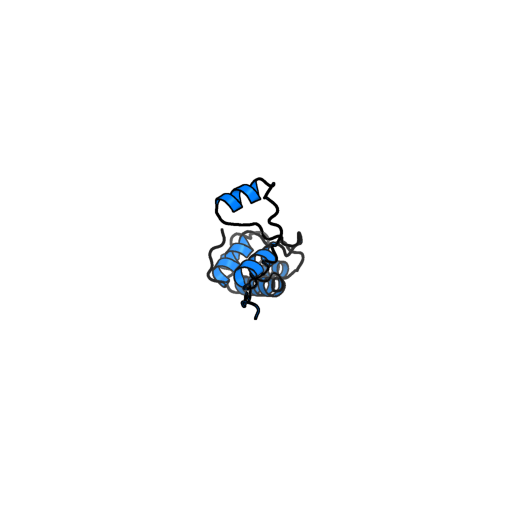.514 10.791 2.222 1.00 95.06 96 HIS A O 1
ATOM 786 N N . PRO A 1 97 ? -4.112 12.186 0.589 1.00 92.38 97 PRO A N 1
ATOM 787 C CA . PRO A 1 97 ? -3.162 11.634 -0.392 1.00 92.38 97 PRO A CA 1
ATOM 788 C C . PRO A 1 97 ? -1.687 11.634 0.036 1.00 92.38 97 PRO A C 1
ATOM 790 O O . PRO A 1 97 ? -0.884 10.869 -0.512 1.00 92.38 97 PRO A O 1
ATOM 793 N N . HIS A 1 98 ? -1.337 12.506 0.982 1.00 93.06 98 HIS A N 1
ATOM 794 C CA . HIS A 1 98 ? 0.009 12.650 1.532 1.00 93.06 98 HIS A CA 1
ATOM 795 C C . HIS A 1 98 ? 0.261 11.759 2.752 1.00 93.06 98 HIS A C 1
ATOM 797 O O . HIS A 1 98 ? 1.422 11.583 3.111 1.00 93.06 98 HIS A O 1
ATOM 803 N N . GLU A 1 99 ? -0.787 11.178 3.344 1.00 95.44 99 GLU A N 1
ATOM 804 C CA . GLU A 1 99 ? -0.653 10.314 4.513 1.00 95.44 99 GLU A CA 1
ATOM 805 C C . GLU A 1 99 ? -0.029 8.981 4.115 1.00 95.44 99 GLU A C 1
ATOM 807 O O . GLU A 1 99 ? -0.497 8.334 3.169 1.00 95.44 99 GLU A O 1
ATOM 812 N N . LEU A 1 100 ? 1.022 8.577 4.822 1.00 95.00 100 LEU A N 1
ATOM 813 C CA . LEU A 1 100 ? 1.761 7.364 4.502 1.00 95.00 100 LEU A CA 1
ATOM 814 C C . LEU A 1 100 ? 0.964 6.142 4.952 1.00 95.00 100 LEU A C 1
ATOM 816 O O . LEU A 1 100 ? 0.513 6.056 6.085 1.00 95.00 100 LEU A O 1
ATOM 820 N N . GLY A 1 101 ? 0.820 5.166 4.059 1.00 94.94 101 GLY A N 1
ATOM 821 C CA . GLY A 1 101 ? 0.308 3.857 4.449 1.00 94.94 101 GLY A CA 1
ATOM 822 C C . GLY A 1 101 ? 1.403 3.001 5.085 1.00 94.94 101 GLY A C 1
ATOM 823 O O . GLY A 1 101 ? 2.563 3.057 4.669 1.00 94.94 101 GLY A O 1
ATOM 824 N N . GLY A 1 102 ? 1.026 2.165 6.046 1.00 94.62 102 GLY A N 1
ATOM 825 C CA . GLY A 1 102 ? 1.912 1.238 6.733 1.00 94.62 102 GLY A CA 1
ATOM 826 C C . GLY A 1 102 ? 1.281 -0.135 6.950 1.00 94.62 102 GLY A C 1
ATOM 827 O O . GLY A 1 102 ? 0.523 -0.650 6.125 1.00 94.62 102 GLY A O 1
ATOM 828 N N . LYS A 1 103 ? 1.644 -0.763 8.072 1.00 95.06 103 LYS A N 1
ATOM 829 C CA . LYS A 1 103 ? 1.237 -2.135 8.402 1.00 95.06 103 LYS A CA 1
ATOM 830 C C . LYS A 1 103 ? -0.278 -2.274 8.576 1.00 95.06 103 LYS A C 1
ATOM 832 O O . LYS A 1 103 ? -0.830 -3.279 8.139 1.00 95.06 103 LYS A O 1
ATOM 837 N N . VAL A 1 104 ? -0.930 -1.280 9.180 1.00 95.88 104 VAL A N 1
ATOM 838 C CA . VAL A 1 104 ? -2.384 -1.281 9.411 1.00 95.88 104 VAL A CA 1
ATOM 839 C C . VAL A 1 104 ? -3.122 -1.265 8.074 1.00 95.88 104 VAL A C 1
ATOM 841 O O . VAL A 1 104 ? -3.930 -2.149 7.801 1.00 95.88 104 VAL A O 1
ATOM 844 N N . GLU A 1 105 ? -2.769 -0.341 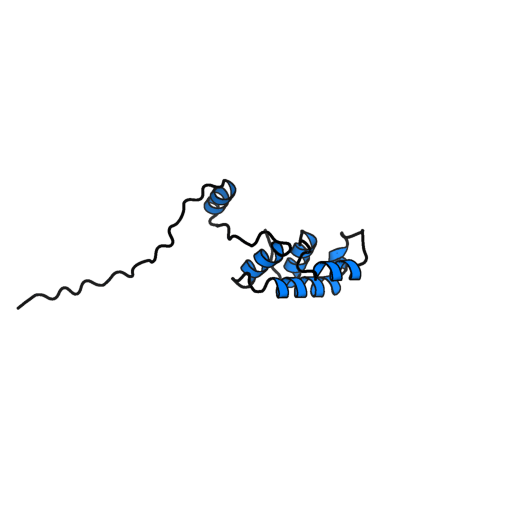7.181 1.00 97.44 105 GLU A N 1
ATOM 845 C CA . GLU A 1 105 ? -3.375 -0.229 5.851 1.00 97.44 105 GLU A CA 1
ATOM 846 C C . GLU A 1 105 ? -3.120 -1.491 5.022 1.00 97.44 105 GLU A C 1
ATOM 848 O O . GLU A 1 105 ? -4.006 -1.947 4.301 1.00 97.44 105 GLU A O 1
ATOM 853 N N . LEU A 1 106 ? -1.926 -2.084 5.132 1.00 97.25 106 LEU A N 1
ATOM 854 C CA . LEU A 1 106 ? -1.594 -3.333 4.450 1.00 97.25 106 LEU A CA 1
ATOM 855 C C . LEU A 1 106 ? -2.486 -4.493 4.921 1.00 97.25 106 LEU A C 1
ATOM 857 O O . LEU A 1 106 ? -2.995 -5.246 4.091 1.00 97.25 106 LEU A O 1
ATOM 861 N N . GLN A 1 107 ? -2.720 -4.613 6.231 1.00 96.62 107 GLN A N 1
ATOM 862 C CA . GLN A 1 107 ? -3.617 -5.623 6.807 1.00 96.62 107 GLN A CA 1
ATOM 863 C C . GLN A 1 107 ? -5.074 -5.399 6.388 1.00 96.62 107 GLN A C 1
ATOM 865 O O . GLN A 1 107 ? -5.747 -6.340 5.963 1.00 96.62 107 GLN A O 1
ATOM 870 N N . VAL A 1 108 ? -5.545 -4.151 6.431 1.00 97.88 108 VAL A N 1
ATOM 871 C CA . VAL A 1 108 ? -6.878 -3.766 5.948 1.00 97.88 108 VAL A CA 1
ATOM 872 C C . VAL A 1 108 ? -7.046 -4.150 4.478 1.00 97.88 108 VAL A C 1
ATOM 874 O O . VAL A 1 108 ? -8.016 -4.816 4.118 1.00 97.88 108 VAL A O 1
ATOM 877 N N . MET A 1 109 ? -6.086 -3.791 3.620 1.00 98.38 109 MET A N 1
ATOM 878 C CA . MET A 1 109 ? -6.142 -4.113 2.192 1.00 98.38 109 MET A CA 1
ATOM 879 C C . MET A 1 109 ? -6.054 -5.617 1.925 1.00 98.38 109 MET A C 1
ATOM 881 O O . MET A 1 109 ? -6.684 -6.093 0.981 1.00 98.38 109 MET A O 1
ATOM 885 N N . SER A 1 110 ? -5.311 -6.369 2.742 1.00 98.12 110 SER A N 1
ATOM 886 C CA . SER A 1 110 ? -5.211 -7.828 2.628 1.00 98.12 110 SER A CA 1
ATOM 887 C C . SER A 1 110 ? -6.583 -8.483 2.803 1.00 98.12 110 SER A C 1
ATOM 889 O O . SER A 1 110 ? -7.014 -9.271 1.956 1.00 98.12 110 SER A O 1
ATOM 891 N N . LEU A 1 111 ? -7.327 -8.072 3.834 1.00 97.94 111 LEU A N 1
ATOM 892 C CA . LEU A 1 111 ? -8.686 -8.554 4.089 1.00 97.94 111 LEU A CA 1
ATOM 893 C C . LEU A 1 111 ? -9.687 -8.044 3.047 1.00 97.94 111 LEU A C 1
ATOM 895 O O . LEU A 1 111 ? -10.493 -8.822 2.534 1.00 97.94 111 LEU A O 1
ATOM 899 N N . MET A 1 112 ? -9.599 -6.762 2.685 1.00 98.06 112 MET A N 1
ATOM 900 C CA . MET A 1 112 ? -10.474 -6.129 1.697 1.00 98.06 112 MET A CA 1
ATOM 901 C C . MET A 1 112 ? -10.390 -6.812 0.323 1.00 98.06 112 MET A C 1
ATOM 903 O O . MET A 1 112 ? -11.423 -7.089 -0.286 1.00 98.06 112 MET A O 1
ATOM 907 N N . PHE A 1 113 ? -9.178 -7.114 -0.158 1.00 98.25 113 PHE A N 1
ATOM 908 C CA . PHE A 1 113 ? -8.961 -7.781 -1.449 1.00 98.25 113 PHE A CA 1
ATOM 909 C C . PHE A 1 113 ? -8.930 -9.310 -1.365 1.00 98.25 113 PHE A C 1
ATOM 911 O O . PHE A 1 113 ? -8.914 -9.966 -2.410 1.00 98.25 113 PHE A O 1
ATOM 918 N N . ARG A 1 114 ? -8.940 -9.888 -0.155 1.00 97.56 114 ARG A N 1
ATOM 919 C CA . ARG A 1 114 ? -8.762 -11.329 0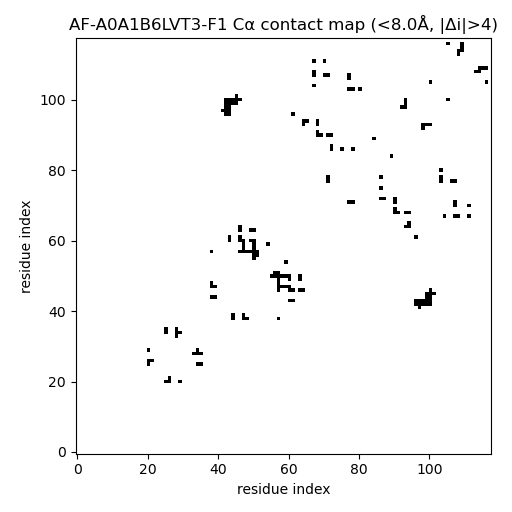.096 1.00 97.56 114 ARG A CA 1
ATOM 920 C C . ARG A 1 114 ? -7.470 -11.854 -0.537 1.00 97.56 114 ARG A C 1
ATOM 922 O O . ARG A 1 114 ? -7.480 -12.808 -1.320 1.00 97.56 114 ARG A O 1
ATOM 929 N N . LYS A 1 115 ? -6.367 -11.168 -0.241 1.00 97.50 115 LYS A N 1
ATOM 930 C CA . LYS A 1 115 ? -5.026 -11.464 -0.754 1.00 97.50 115 LYS A CA 1
ATOM 931 C C . LYS A 1 115 ? -3.997 -11.364 0.356 1.00 97.50 115 LYS A C 1
ATOM 933 O O . LYS A 1 115 ? -4.045 -10.434 1.154 1.00 97.50 115 LYS A O 1
ATOM 938 N N . ASP A 1 116 ? -3.037 -12.274 0.340 1.00 95.19 116 ASP A N 1
ATOM 939 C CA . ASP A 1 116 ? -1.852 -12.172 1.179 1.00 95.19 116 ASP A CA 1
ATOM 940 C C . ASP A 1 116 ? -0.823 -11.276 0.487 1.00 95.19 116 ASP A C 1
ATOM 942 O O . ASP A 1 116 ? -0.576 -11.404 -0.716 1.00 95.19 116 ASP A O 1
ATOM 946 N N . PHE A 1 117 ? -0.235 -10.361 1.251 1.00 93.31 117 PHE A N 1
ATOM 947 C CA . PHE A 1 117 ? 0.888 -9.539 0.815 1.00 93.31 117 PHE A CA 1
ATOM 948 C C . PHE A 1 117 ? 2.139 -9.978 1.578 1.00 93.31 117 PHE A C 1
ATOM 950 O O . PHE A 1 117 ? 2.067 -10.210 2.787 1.00 93.31 117 PHE A O 1
ATOM 957 N N . LEU A 1 118 ? 3.249 -10.119 0.852 1.00 85.38 118 LEU A N 1
ATOM 958 C CA . LEU A 1 118 ? 4.541 -10.601 1.349 1.00 85.38 118 LEU A CA 1
ATOM 959 C C . LEU A 1 118 ? 5.505 -9.442 1.613 1.00 85.38 118 LEU A C 1
ATOM 961 O O . LEU A 1 118 ? 5.502 -8.487 0.801 1.00 85.38 118 LEU A O 1
#

Organism: NCBI:txid36148

Solvent-accessible surface area (backbone atoms only — not comparable to full-atom values): 7333 Å² total; per-residue (Å²): 137,84,84,89,76,84,77,79,79,73,81,80,73,82,69,72,80,80,72,79,67,81,50,72,65,44,44,51,32,45,77,71,78,44,76,84,79,90,68,66,96,53,30,45,32,54,35,24,52,51,22,29,74,75,67,76,36,50,83,47,18,65,61,48,34,46,50,39,27,59,49,39,67,77,38,57,77,72,47,65,88,56,82,89,59,55,70,67,61,50,34,58,47,52,57,39,69,67,41,69,65,52,71,59,55,51,53,45,41,22,64,75,69,72,44,90,82,133